Protein AF-A0A818BQZ2-F1 (afdb_monomer)

Mean predicted aligned error: 14.22 Å

pLDDT: mean 71.55, std 13.05, range [42.31, 86.06]

Structure (mmCIF, N/CA/C/O backbone):
data_AF-A0A818BQZ2-F1
#
_entry.id   AF-A0A818BQZ2-F1
#
loop_
_atom_site.group_PDB
_atom_site.id
_atom_site.type_symbol
_atom_site.label_atom_id
_atom_site.label_alt_id
_atom_site.label_comp_id
_atom_site.label_asym_id
_atom_site.label_entity_id
_atom_site.label_seq_id
_atom_site.pdbx_PDB_ins_code
_atom_site.Cartn_x
_atom_site.Cartn_y
_atom_site.Cartn_z
_atom_site.occupancy
_atom_site.B_iso_or_eq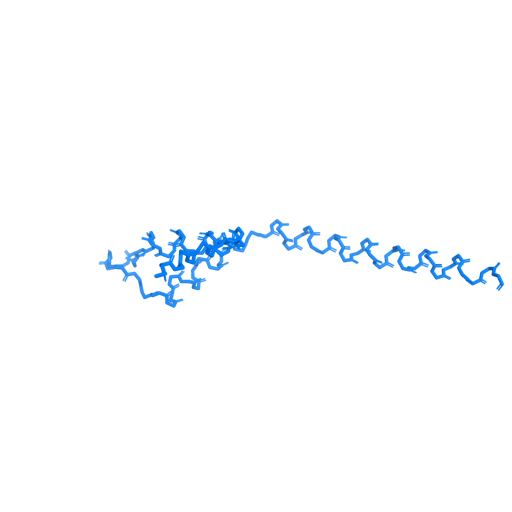uiv
_atom_site.auth_seq_id
_atom_site.auth_comp_id
_atom_site.auth_asym_id
_atom_site.auth_atom_id
_atom_site.pdbx_PDB_model_num
ATOM 1 N N . MET A 1 1 ? -17.444 -34.123 -12.892 1.00 42.31 1 MET A N 1
ATOM 2 C CA . MET A 1 1 ? -16.248 -33.379 -13.350 1.00 42.31 1 MET A CA 1
ATOM 3 C C . MET A 1 1 ? -16.054 -32.173 -12.434 1.00 42.31 1 MET A C 1
ATOM 5 O O . MET A 1 1 ? -16.663 -31.140 -12.669 1.00 42.31 1 MET A O 1
ATOM 9 N N . ASN A 1 2 ? -15.285 -32.318 -11.349 1.00 45.94 2 ASN A N 1
ATOM 10 C CA . ASN A 1 2 ? -15.020 -31.227 -10.403 1.00 45.94 2 ASN A CA 1
ATOM 11 C C . ASN A 1 2 ? -13.798 -30.441 -10.888 1.00 45.94 2 ASN A C 1
ATOM 13 O O . ASN A 1 2 ? -12.665 -30.888 -10.720 1.00 45.94 2 ASN A O 1
ATOM 17 N N . LYS A 1 3 ? -14.022 -29.292 -11.530 1.00 47.16 3 LYS A N 1
ATOM 18 C CA . LYS A 1 3 ? -12.940 -28.369 -11.881 1.00 47.16 3 LYS A CA 1
ATOM 19 C C . LYS A 1 3 ? -12.501 -27.658 -10.601 1.00 47.16 3 LYS A C 1
ATOM 21 O O . LYS A 1 3 ? -13.166 -26.729 -10.154 1.00 47.16 3 LYS A O 1
ATOM 26 N N . ARG A 1 4 ? -11.396 -28.113 -10.001 1.00 48.03 4 ARG A N 1
ATOM 27 C CA . ARG A 1 4 ? -10.649 -27.317 -9.021 1.00 48.03 4 ARG A CA 1
ATOM 28 C C . ARG A 1 4 ? -10.232 -26.030 -9.728 1.00 48.03 4 ARG A C 1
ATOM 30 O O . ARG A 1 4 ? -9.399 -26.063 -10.627 1.00 48.03 4 ARG A O 1
ATOM 37 N N . GLN A 1 5 ? -10.856 -24.914 -9.372 1.00 47.50 5 GLN A N 1
ATOM 38 C CA . GLN A 1 5 ? -10.317 -23.601 -9.691 1.00 47.50 5 GLN A CA 1
ATOM 39 C C . GLN A 1 5 ? -9.098 -23.393 -8.787 1.00 47.50 5 GLN A C 1
ATOM 41 O O . GLN A 1 5 ? -9.191 -22.768 -7.736 1.00 47.50 5 GLN A O 1
ATOM 46 N N . GLU A 1 6 ? -7.948 -23.945 -9.179 1.00 47.91 6 GLU A N 1
ATOM 47 C CA . GLU A 1 6 ? -6.655 -23.428 -8.728 1.00 47.91 6 GLU A CA 1
ATOM 48 C C . GLU A 1 6 ? -6.443 -22.079 -9.418 1.00 47.91 6 GLU A C 1
ATOM 50 O O . GLU A 1 6 ? -5.718 -21.936 -10.401 1.00 47.91 6 GLU A O 1
ATOM 55 N N . GLY A 1 7 ? -7.166 -21.072 -8.928 1.00 53.31 7 GLY A N 1
ATOM 56 C CA . GLY A 1 7 ? -6.815 -19.690 -9.173 1.00 53.31 7 GLY A CA 1
ATOM 57 C C . GLY A 1 7 ? -5.509 -19.451 -8.440 1.00 53.31 7 GLY A C 1
ATOM 58 O O . GLY A 1 7 ? -5.518 -19.229 -7.231 1.00 53.31 7 GLY A O 1
ATOM 59 N N . TYR A 1 8 ? -4.390 -19.550 -9.157 1.00 50.84 8 TYR A N 1
ATOM 60 C CA . TYR A 1 8 ? -3.104 -19.053 -8.692 1.00 50.84 8 TYR A CA 1
ATOM 61 C C . TYR A 1 8 ? -3.277 -17.567 -8.397 1.00 50.84 8 TYR A C 1
ATOM 63 O O . TYR A 1 8 ? -3.179 -16.704 -9.269 1.00 50.84 8 TYR A O 1
ATOM 71 N N . ASN A 1 9 ? -3.605 -17.291 -7.141 1.00 52.81 9 ASN A N 1
ATOM 72 C CA . ASN A 1 9 ? -3.698 -15.968 -6.581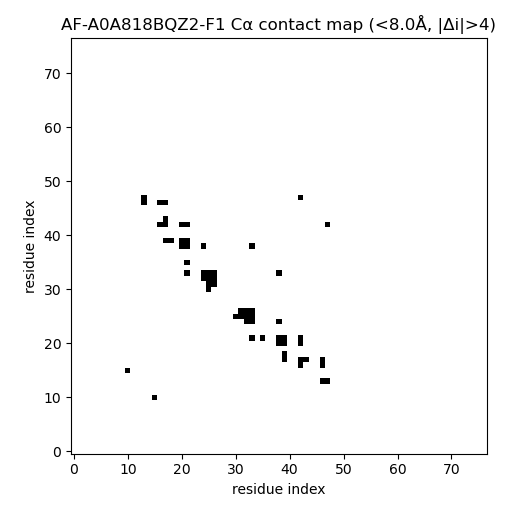 1.00 52.81 9 ASN A CA 1
ATOM 73 C C . ASN A 1 9 ? -2.251 -15.471 -6.511 1.00 52.81 9 ASN A C 1
ATOM 75 O O . ASN A 1 9 ? -1.565 -15.627 -5.501 1.00 52.81 9 ASN A O 1
ATOM 79 N N . VAL A 1 10 ? -1.754 -14.906 -7.614 1.00 50.59 10 VAL A N 1
ATOM 80 C CA . VAL A 1 10 ? -0.602 -14.006 -7.591 1.00 50.59 10 VAL A CA 1
ATOM 81 C C . VAL A 1 10 ? -1.091 -12.774 -6.839 1.00 50.59 10 VAL A C 1
ATOM 83 O O . VAL A 1 10 ? -1.487 -11.769 -7.426 1.00 50.59 10 VAL A O 1
ATOM 86 N N . ILE A 1 11 ? -1.193 -12.898 -5.515 1.00 55.56 11 ILE A N 1
ATOM 87 C CA . ILE A 1 11 ? -1.591 -11.793 -4.663 1.00 55.56 11 ILE A CA 1
ATOM 88 C C . ILE A 1 11 ? -0.425 -10.826 -4.757 1.00 55.56 11 ILE A C 1
ATOM 90 O O . ILE A 1 11 ? 0.646 -11.066 -4.198 1.00 55.56 11 ILE A O 1
ATOM 94 N N . ASN A 1 12 ? -0.636 -9.767 -5.536 1.00 62.62 12 ASN A N 1
ATOM 95 C CA . ASN A 1 12 ? 0.259 -8.629 -5.634 1.00 62.62 12 ASN A CA 1
ATOM 96 C C . ASN A 1 12 ? 0.726 -8.305 -4.201 1.00 62.62 12 ASN A C 1
ATOM 98 O O . ASN A 1 12 ? -0.132 -8.200 -3.325 1.00 62.62 12 ASN A O 1
ATOM 102 N N . PRO A 1 13 ? 2.032 -8.231 -3.895 1.00 65.38 13 PRO A N 1
ATOM 103 C CA . PRO A 1 13 ? 2.509 -8.116 -2.513 1.00 65.38 13 PRO A CA 1
ATOM 104 C C . PRO A 1 13 ? 1.891 -6.927 -1.764 1.00 65.38 13 PRO A C 1
ATOM 106 O O . PRO A 1 13 ? 1.676 -7.006 -0.557 1.00 65.38 13 PRO A O 1
ATOM 109 N N . ASP A 1 14 ? 1.536 -5.862 -2.488 1.00 66.00 14 ASP A N 1
ATOM 110 C CA . ASP A 1 14 ? 0.785 -4.727 -1.947 1.00 66.00 14 ASP A CA 1
ATOM 111 C C . ASP A 1 14 ? -0.648 -5.126 -1.544 1.00 66.00 14 ASP A C 1
ATOM 113 O O . ASP A 1 14 ? -1.082 -4.828 -0.435 1.00 66.00 14 ASP A O 1
ATOM 117 N N . LEU A 1 15 ? -1.333 -5.913 -2.379 1.00 70.94 15 LEU A N 1
ATOM 118 C CA . LEU A 1 15 ? -2.659 -6.466 -2.096 1.00 70.94 15 LEU A CA 1
ATOM 119 C C . LEU A 1 15 ? -2.623 -7.466 -0.926 1.00 70.94 15 LEU A C 1
ATOM 121 O O . LEU A 1 15 ? -3.539 -7.498 -0.110 1.00 70.94 15 LEU A O 1
ATOM 125 N N . LYS A 1 16 ? -1.549 -8.261 -0.803 1.00 77.81 16 LYS A N 1
ATOM 126 C CA . LYS A 1 16 ? -1.353 -9.185 0.328 1.00 77.81 16 LYS A CA 1
ATOM 127 C C . LYS A 1 16 ? -1.227 -8.405 1.632 1.00 77.81 16 LYS A C 1
ATOM 129 O O . LYS A 1 16 ? -1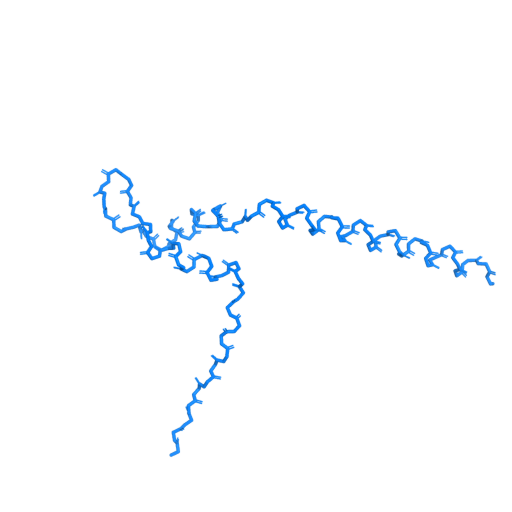.877 -8.752 2.616 1.00 77.81 16 LYS A O 1
ATOM 134 N N . CYS A 1 17 ? -0.431 -7.337 1.613 1.00 77.56 17 CYS A N 1
ATOM 135 C CA . CYS A 1 17 ? -0.295 -6.440 2.750 1.00 77.56 17 CYS A CA 1
ATOM 136 C C . CYS A 1 17 ? -1.642 -5.807 3.117 1.00 77.56 17 CYS A C 1
ATOM 138 O O . CYS A 1 17 ? -2.008 -5.829 4.289 1.00 77.56 17 CYS A O 1
ATOM 140 N N . GLU A 1 18 ? -2.408 -5.305 2.139 1.00 81.25 18 GLU A N 1
ATOM 141 C CA . GLU A 1 18 ? -3.730 -4.719 2.391 1.00 81.25 18 GLU A CA 1
ATOM 142 C C . GLU A 1 18 ? -4.679 -5.725 3.059 1.00 81.25 18 GLU A C 1
ATOM 144 O O . GLU A 1 18 ? -5.302 -5.396 4.067 1.00 81.25 18 GLU A O 1
ATOM 149 N N . ILE A 1 19 ? -4.743 -6.963 2.560 1.00 79.75 19 ILE A N 1
ATOM 150 C CA . ILE A 1 19 ? -5.621 -8.013 3.098 1.00 79.75 19 ILE A CA 1
ATOM 151 C C . ILE A 1 19 ? -5.226 -8.400 4.532 1.00 79.75 19 ILE A C 1
ATOM 153 O O . ILE A 1 19 ? -6.087 -8.449 5.414 1.00 79.75 19 ILE A O 1
ATOM 157 N N . GLU A 1 20 ? -3.937 -8.647 4.796 1.00 82.75 20 GLU A N 1
ATOM 158 C CA . GLU A 1 20 ? -3.464 -8.988 6.148 1.00 82.75 20 GLU A CA 1
ATOM 159 C C . GLU A 1 20 ? -3.652 -7.838 7.141 1.00 82.75 20 GLU A C 1
ATOM 161 O O . GLU A 1 20 ? -3.943 -8.063 8.318 1.00 82.75 20 GLU A O 1
ATOM 166 N N . CYS A 1 21 ? -3.486 -6.605 6.669 1.00 83.88 21 CYS A N 1
ATOM 167 C CA . CYS A 1 21 ? -3.645 -5.408 7.472 1.00 83.88 21 CYS A CA 1
ATOM 168 C C . CYS A 1 21 ? -5.123 -5.167 7.833 1.00 83.88 21 CYS A C 1
ATOM 170 O O . CYS A 1 21 ? -5.431 -4.927 9.002 1.00 83.88 21 CYS A O 1
ATOM 172 N N . VAL A 1 22 ? -6.055 -5.316 6.879 1.00 85.31 22 VAL A N 1
ATOM 173 C CA . VAL A 1 22 ? -7.497 -5.125 7.121 1.00 85.31 22 VAL A CA 1
ATOM 174 C C . VAL A 1 22 ? -8.011 -6.094 8.183 1.00 85.31 22 VAL A C 1
ATOM 176 O O . VAL A 1 22 ? -8.755 -5.682 9.068 1.00 85.31 22 VAL A O 1
ATOM 179 N N . GLY A 1 23 ? -7.568 -7.355 8.152 1.00 81.06 23 GLY A N 1
ATOM 180 C CA . GLY A 1 23 ? -7.967 -8.366 9.138 1.00 81.06 23 GLY A CA 1
ATOM 181 C C . GLY A 1 23 ? -7.472 -8.103 10.568 1.00 81.06 23 GLY A C 1
ATOM 182 O O . GLY A 1 23 ? -7.984 -8.703 11.511 1.00 81.06 23 GLY A O 1
ATOM 183 N N . LYS A 1 24 ? -6.487 -7.213 10.746 1.00 82.31 24 LYS A N 1
ATOM 184 C CA . LYS A 1 24 ? -5.876 -6.892 12.046 1.00 82.31 24 LYS A CA 1
ATOM 185 C C . LYS A 1 24 ? -6.272 -5.509 12.576 1.00 82.31 24 LYS A C 1
ATOM 187 O O . LYS A 1 24 ? -6.039 -5.230 13.750 1.00 82.31 24 LYS A O 1
ATOM 192 N N . LEU A 1 25 ? -6.875 -4.652 11.748 1.00 83.12 25 LEU A N 1
ATOM 193 C CA . LEU A 1 25 ? -7.236 -3.286 12.128 1.00 83.12 25 LEU A CA 1
ATOM 194 C C . LEU A 1 25 ? -8.505 -3.227 12.977 1.00 83.12 25 LEU A C 1
ATOM 196 O O . LEU A 1 25 ? -9.585 -3.678 12.589 1.00 83.12 25 LEU A O 1
ATOM 200 N N . ARG A 1 26 ? -8.361 -2.593 14.138 1.00 83.75 26 ARG A N 1
ATOM 201 C CA . ARG A 1 26 ? -9.445 -2.277 15.066 1.00 83.75 26 ARG A CA 1
ATOM 202 C C . ARG A 1 26 ? -9.492 -0.776 15.287 1.00 83.75 26 ARG A C 1
ATOM 204 O O . ARG A 1 26 ? -8.463 -0.106 15.226 1.00 83.75 26 ARG A O 1
ATOM 211 N N . ASN A 1 27 ? -10.690 -0.261 15.529 1.00 79.69 27 ASN A N 1
ATOM 212 C CA . ASN A 1 27 ? -10.879 1.138 15.861 1.00 79.69 27 ASN A CA 1
ATOM 213 C C . ASN A 1 27 ? -10.224 1.393 17.236 1.00 79.69 27 ASN A C 1
ATOM 215 O O . ASN A 1 27 ? -10.595 0.720 18.198 1.00 79.69 27 ASN A O 1
ATOM 219 N N . PRO A 1 28 ? -9.255 2.318 17.350 1.00 76.06 28 PRO A N 1
ATOM 220 C CA . PRO A 1 28 ? -8.545 2.569 18.603 1.00 76.06 28 PRO A CA 1
ATOM 221 C C . PRO A 1 28 ? -9.436 3.162 19.704 1.00 76.06 28 PRO A C 1
ATOM 223 O O . PRO A 1 28 ? -9.134 2.978 20.877 1.00 76.06 28 PRO A O 1
ATOM 226 N N . GLU A 1 29 ? -10.532 3.834 19.349 1.00 83.75 29 GLU A N 1
ATOM 227 C CA . GLU A 1 29 ? -11.445 4.462 20.313 1.00 83.75 29 GLU A CA 1
ATOM 228 C C . GLU A 1 29 ? -12.451 3.464 20.892 1.00 83.75 29 GLU A C 1
ATOM 230 O O . GLU A 1 29 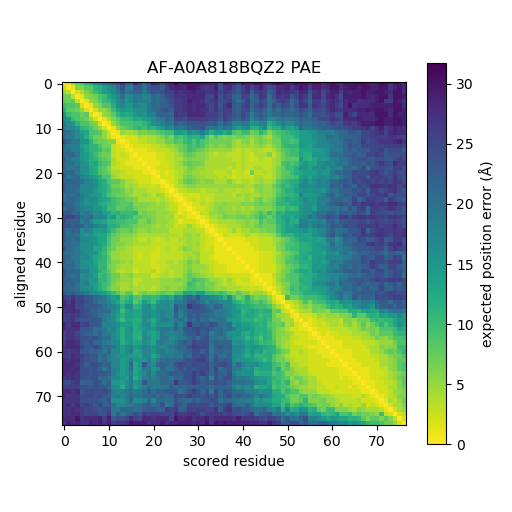? -12.843 3.567 22.050 1.00 83.75 29 GLU A O 1
ATOM 235 N N . THR A 1 30 ? -12.878 2.486 20.089 1.00 85.75 30 THR A N 1
ATOM 236 C CA . THR A 1 30 ? -13.966 1.566 20.464 1.00 85.75 30 THR A CA 1
ATOM 237 C C . THR A 1 30 ? -13.530 0.111 20.598 1.00 85.75 30 THR A C 1
ATOM 239 O O . THR A 1 30 ? -14.309 -0.720 21.057 1.00 85.75 30 THR A O 1
ATOM 242 N N . GLY A 1 31 ? -12.319 -0.241 20.160 1.00 83.06 31 GLY A N 1
ATOM 243 C CA . GLY A 1 31 ? -11.811 -1.616 20.122 1.00 83.06 31 GLY A CA 1
ATOM 244 C C . GLY A 1 31 ? -12.526 -2.537 19.124 1.00 83.06 31 GLY A C 1
ATOM 245 O O . GLY A 1 31 ? -12.139 -3.699 18.982 1.00 83.06 31 GLY A O 1
ATOM 246 N N . GLN A 1 32 ? -13.549 -2.042 18.420 1.00 85.44 32 GLN A N 1
ATOM 247 C CA . GLN A 1 32 ? -14.339 -2.815 17.465 1.00 85.44 32 GLN A CA 1
ATOM 248 C C . GLN A 1 32 ? -13.614 -2.973 16.124 1.00 85.44 32 GLN A C 1
ATOM 250 O O . GLN A 1 32 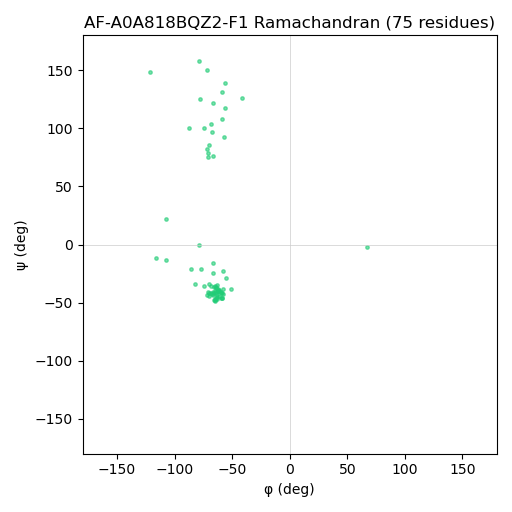? -12.729 -2.188 15.774 1.00 85.44 32 GLN A O 1
ATOM 255 N N . GLY A 1 33 ? -13.988 -4.000 15.355 1.00 82.06 33 GLY A N 1
ATOM 256 C CA . GLY A 1 33 ? -13.477 -4.187 13.996 1.00 82.06 33 GLY A CA 1
ATOM 257 C C . GLY A 1 33 ? -13.801 -2.973 13.125 1.00 82.06 33 GLY A C 1
ATOM 258 O O . GLY A 1 33 ? -14.934 -2.494 13.125 1.00 82.06 33 GLY A O 1
ATOM 259 N N . MET A 1 34 ? -12.808 -2.451 12.403 1.00 85.25 34 MET A N 1
ATOM 260 C CA . MET A 1 34 ? -13.051 -1.355 11.466 1.00 85.25 34 MET A CA 1
ATOM 261 C C . MET A 1 34 ? -13.823 -1.854 10.244 1.00 85.25 34 MET A C 1
ATOM 263 O O . MET A 1 34 ? -13.660 -2.990 9.798 1.00 85.25 34 MET A O 1
ATOM 267 N N . SER A 1 35 ? -14.617 -0.968 9.647 1.00 85.19 35 SER A N 1
ATOM 268 C CA . SER A 1 35 ? -15.213 -1.208 8.335 1.00 85.19 35 SER A CA 1
ATOM 269 C C . SER A 1 35 ? -14.127 -1.512 7.307 1.00 85.19 35 SER A C 1
ATOM 271 O O . SER A 1 35 ? -13.107 -0.824 7.258 1.00 85.19 35 SER A O 1
ATOM 273 N N . VAL A 1 36 ? -14.376 -2.482 6.419 1.00 82.56 36 VAL A N 1
ATOM 274 C CA . VAL A 1 36 ? -13.422 -2.892 5.371 1.00 82.56 36 VAL A CA 1
ATOM 275 C C . VAL A 1 36 ? -12.911 -1.691 4.573 1.00 82.56 36 VAL A C 1
ATOM 277 O O . VAL A 1 36 ? -11.727 -1.631 4.266 1.00 82.56 36 VAL A O 1
ATOM 280 N N . LYS A 1 37 ? -13.762 -0.699 4.276 1.00 82.19 37 LYS A N 1
ATOM 281 C CA . LYS A 1 37 ? -13.366 0.516 3.542 1.00 82.19 37 LYS A CA 1
ATOM 282 C C . LYS A 1 37 ? -12.356 1.377 4.309 1.00 82.19 37 LYS A C 1
ATOM 284 O O . LYS A 1 37 ? -11.338 1.758 3.733 1.00 82.19 37 LYS A O 1
ATOM 289 N N . ASP A 1 38 ? -12.611 1.657 5.584 1.00 84.25 38 ASP A N 1
ATOM 290 C CA . ASP A 1 38 ? -11.720 2.468 6.422 1.00 84.25 38 ASP A CA 1
ATOM 291 C C . ASP A 1 38 ? -10.429 1.724 6.750 1.00 84.25 38 ASP A C 1
ATOM 293 O O . ASP A 1 38 ? -9.342 2.288 6.625 1.00 84.25 38 ASP A O 1
ATOM 297 N N . ALA A 1 39 ? -10.540 0.431 7.055 1.00 82.62 39 ALA A N 1
ATOM 298 C CA . ALA A 1 39 ? -9.398 -0.449 7.233 1.00 82.62 39 ALA A CA 1
ATOM 299 C C . ALA A 1 39 ? -8.541 -0.488 5.959 1.00 82.62 39 ALA A C 1
ATOM 301 O O . ALA A 1 39 ? -7.337 -0.286 6.032 1.00 82.62 39 ALA A O 1
ATOM 302 N N . THR A 1 40 ? -9.147 -0.632 4.773 1.00 83.62 40 THR A N 1
ATOM 303 C CA . THR A 1 40 ? -8.423 -0.621 3.488 1.00 83.62 40 THR A CA 1
ATOM 304 C C . THR A 1 40 ? -7.740 0.723 3.259 1.00 83.62 40 THR A C 1
ATOM 306 O O . THR A 1 40 ? -6.606 0.764 2.801 1.00 83.62 40 THR A O 1
ATOM 309 N N . LYS A 1 41 ? -8.379 1.847 3.598 1.00 83.06 41 LYS A N 1
ATOM 310 C CA . LYS A 1 41 ? -7.776 3.181 3.461 1.00 83.06 41 LYS A CA 1
ATOM 311 C C . LYS A 1 41 ? -6.587 3.378 4.410 1.00 83.06 41 LYS A C 1
ATOM 313 O O . LYS A 1 41 ? -5.572 3.942 4.000 1.00 83.06 41 LYS A O 1
ATOM 318 N N . ALA A 1 42 ? -6.691 2.903 5.650 1.00 78.81 42 ALA A N 1
ATOM 319 C CA . ALA A 1 42 ? -5.587 2.906 6.606 1.00 78.81 42 ALA A CA 1
ATOM 320 C C . ALA A 1 42 ? -4.446 1.994 6.122 1.00 78.81 42 ALA A C 1
ATOM 322 O O . ALA A 1 42 ? -3.296 2.427 6.035 1.00 78.81 42 ALA A O 1
ATOM 323 N N . CYS A 1 43 ? -4.779 0.779 5.683 1.00 83.25 43 CYS A N 1
ATOM 324 C CA . CYS A 1 43 ? -3.831 -0.180 5.131 1.00 83.25 43 CYS A CA 1
ATOM 325 C C . CYS A 1 43 ? -3.168 0.293 3.857 1.00 83.25 43 CYS A C 1
ATOM 327 O O . CYS A 1 43 ? -1.988 0.044 3.689 1.00 83.25 43 CYS A O 1
ATOM 329 N N . LYS A 1 44 ? -3.858 1.033 2.989 1.00 78.44 44 LYS A N 1
ATOM 330 C CA . LYS A 1 44 ? -3.225 1.642 1.820 1.00 78.44 44 LYS A CA 1
ATOM 331 C C . LYS A 1 44 ? -2.083 2.555 2.215 1.00 78.44 44 LYS A C 1
ATOM 333 O O . LYS A 1 44 ? -1.075 2.540 1.534 1.00 78.44 44 LYS A O 1
ATOM 338 N N . ASN A 1 45 ? -2.196 3.310 3.306 1.00 73.69 45 ASN A N 1
ATOM 339 C CA . ASN A 1 45 ? -1.095 4.155 3.771 1.00 73.69 45 ASN A CA 1
ATOM 340 C C . ASN A 1 45 ? 0.033 3.349 4.434 1.00 73.69 45 ASN A C 1
ATOM 342 O O . ASN A 1 45 ? 1.196 3.690 4.250 1.00 73.69 45 ASN A O 1
ATOM 346 N N . ILE A 1 46 ? -0.296 2.274 5.157 1.00 74.38 46 ILE A N 1
ATOM 347 C CA . ILE A 1 46 ? 0.688 1.391 5.811 1.00 74.38 46 ILE A CA 1
ATOM 348 C C . ILE A 1 46 ? 1.449 0.547 4.772 1.00 74.38 46 ILE A C 1
ATOM 350 O O . ILE A 1 46 ? 2.668 0.407 4.830 1.00 74.38 46 ILE A O 1
ATOM 354 N N . CYS A 1 47 ? 0.723 0.007 3.796 1.00 76.12 47 CYS A N 1
ATOM 355 C CA . CYS A 1 47 ? 1.213 -0.877 2.744 1.00 76.12 47 CYS A CA 1
ATOM 356 C C . CYS A 1 47 ? 1.772 -0.122 1.537 1.00 76.12 47 CYS A C 1
ATOM 358 O O . CYS A 1 47 ? 2.597 -0.680 0.813 1.00 76.12 47 CYS A O 1
ATOM 360 N N . ALA A 1 48 ? 1.407 1.151 1.328 1.00 68.62 48 ALA A N 1
ATOM 361 C CA . ALA A 1 48 ? 2.087 2.018 0.370 1.00 68.62 48 ALA A CA 1
ATOM 362 C C . ALA A 1 48 ? 3.476 2.374 0.901 1.00 68.62 48 ALA A C 1
ATOM 364 O O . ALA A 1 48 ? 3.722 3.469 1.399 1.00 68.62 48 ALA A O 1
ATOM 365 N N . SER A 1 49 ? 4.413 1.439 0.759 1.00 57.81 49 SER A N 1
ATOM 366 C CA . SER A 1 49 ? 5.813 1.677 1.075 1.00 57.81 49 SER A CA 1
ATOM 367 C C . SER A 1 49 ? 6.333 2.878 0.268 1.00 57.81 49 SER A C 1
ATOM 369 O O . SER A 1 49 ? 6.411 2.794 -0.966 1.00 57.81 49 SER A O 1
ATOM 371 N N . PRO A 1 50 ? 6.765 3.980 0.913 1.00 53.41 50 PRO A N 1
ATOM 372 C CA . PRO A 1 50 ? 7.391 5.107 0.218 1.00 53.41 50 PRO A CA 1
ATOM 373 C C . PRO A 1 50 ? 8.647 4.685 -0.568 1.00 53.41 50 PRO A C 1
ATOM 375 O O . PRO A 1 50 ? 8.991 5.318 -1.571 1.00 53.41 50 PRO A O 1
ATOM 378 N N . SER A 1 51 ? 9.279 3.568 -0.189 1.00 52.69 51 SER A N 1
ATOM 379 C CA . SER A 1 51 ? 10.399 2.949 -0.910 1.00 52.69 51 SER A CA 1
ATOM 380 C C . SER A 1 51 ? 10.057 2.570 -2.356 1.00 52.69 51 SER A C 1
ATOM 38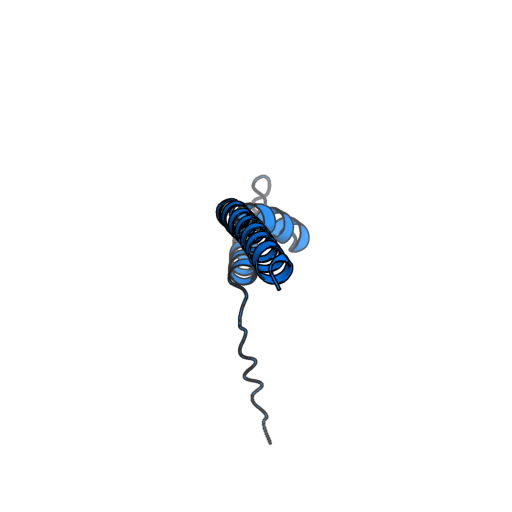2 O O . SER A 1 51 ? 10.827 2.902 -3.257 1.00 52.69 51 SER A O 1
ATOM 384 N N . LYS A 1 52 ? 8.864 2.017 -2.628 1.00 56.16 52 LYS A N 1
ATOM 385 C CA . LYS A 1 52 ? 8.468 1.650 -4.000 1.00 56.16 52 LYS A CA 1
ATOM 386 C C . LYS A 1 52 ? 8.202 2.871 -4.878 1.00 56.16 52 LYS A C 1
ATOM 388 O O . LYS A 1 52 ? 8.544 2.855 -6.056 1.00 56.16 52 LYS A O 1
ATOM 393 N N . LYS A 1 53 ? 7.680 3.971 -4.317 1.00 57.81 53 LYS A N 1
ATOM 394 C CA . LYS A 1 53 ? 7.550 5.252 -5.045 1.00 57.81 53 LYS A CA 1
ATOM 395 C C . LYS A 1 53 ? 8.915 5.791 -5.480 1.00 57.81 53 LYS A C 1
ATOM 397 O O . LYS A 1 53 ? 9.048 6.318 -6.584 1.00 57.81 53 LYS A O 1
ATOM 402 N N . ARG A 1 54 ? 9.936 5.657 -4.626 1.00 57.09 54 ARG A N 1
ATOM 403 C CA . ARG A 1 54 ? 11.298 6.126 -4.914 1.00 57.09 54 ARG A CA 1
ATOM 404 C C . ARG A 1 54 ? 11.987 5.262 -5.974 1.00 57.09 54 ARG A C 1
ATOM 406 O O . ARG A 1 54 ? 12.622 5.815 -6.869 1.00 57.09 54 ARG A O 1
ATOM 413 N N . GLU A 1 55 ? 11.818 3.943 -5.922 1.00 60.53 55 GLU A N 1
ATOM 414 C CA . GLU A 1 55 ? 12.341 3.020 -6.941 1.00 60.53 55 GLU A CA 1
ATOM 415 C C . GLU A 1 55 ? 11.626 3.163 -8.289 1.00 60.53 55 GLU A C 1
ATOM 417 O O . GLU A 1 55 ? 12.279 3.255 -9.326 1.00 60.53 55 GLU A O 1
ATOM 422 N N . GLN A 1 56 ? 10.300 3.309 -8.291 1.00 63.72 56 GLN A N 1
ATOM 423 C CA . GLN A 1 56 ? 9.527 3.514 -9.517 1.00 63.72 56 GLN A CA 1
ATOM 424 C C . GLN A 1 56 ? 9.892 4.847 -10.197 1.00 63.72 56 GLN A C 1
ATOM 426 O O . GLN A 1 56 ? 10.039 4.905 -11.418 1.00 63.72 56 GLN A O 1
ATOM 431 N N . LYS A 1 57 ? 10.152 5.911 -9.418 1.00 65.00 57 LYS A N 1
ATOM 432 C CA . LYS A 1 57 ? 10.647 7.194 -9.948 1.00 65.00 57 LYS A CA 1
ATOM 433 C C . LYS A 1 57 ? 12.046 7.062 -10.563 1.00 65.00 57 LYS A C 1
ATOM 435 O O . LYS A 1 57 ? 12.282 7.630 -11.626 1.00 65.00 57 LYS A O 1
ATOM 440 N N . LYS A 1 58 ? 12.951 6.286 -9.949 1.00 69.00 58 LYS A N 1
ATOM 441 C CA . LYS A 1 58 ? 14.276 5.985 -10.525 1.00 69.00 58 LYS A CA 1
ATOM 442 C C . LYS A 1 58 ? 14.166 5.208 -11.841 1.00 69.00 58 LYS A C 1
ATOM 444 O O . LYS A 1 58 ? 14.836 5.573 -12.803 1.00 69.00 58 LYS A O 1
ATOM 449 N N . ALA A 1 59 ? 13.287 4.207 -11.913 1.00 71.88 59 ALA A N 1
ATOM 450 C CA . ALA A 1 59 ? 13.065 3.423 -13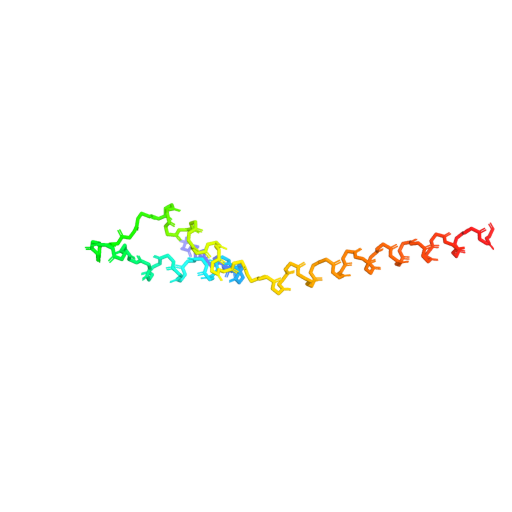.129 1.00 71.88 59 ALA A CA 1
ATOM 451 C C . ALA A 1 59 ? 12.539 4.283 -14.295 1.00 71.88 59 ALA A C 1
ATOM 453 O O . ALA A 1 59 ? 12.998 4.145 -15.427 1.00 71.88 59 ALA A O 1
ATOM 454 N N . ILE A 1 60 ? 11.628 5.225 -14.017 1.00 76.44 60 ILE A N 1
ATOM 455 C CA . ILE A 1 60 ? 11.107 6.166 -15.024 1.00 76.44 60 ILE A CA 1
ATOM 456 C C . ILE A 1 60 ? 12.209 7.109 -15.529 1.00 76.44 60 ILE A C 1
ATOM 458 O O . ILE A 1 60 ? 12.285 7.371 -16.730 1.00 76.44 60 ILE A O 1
ATOM 462 N N . VAL A 1 61 ? 13.062 7.617 -14.632 1.00 77.62 61 VAL A N 1
ATOM 463 C CA . VAL A 1 61 ? 14.193 8.483 -15.010 1.00 77.62 61 VAL A CA 1
ATOM 464 C C . VAL A 1 61 ? 15.187 7.721 -15.892 1.00 77.62 61 VAL A C 1
ATOM 466 O O . VAL A 1 61 ? 15.504 8.205 -16.975 1.00 77.62 61 VAL A O 1
ATOM 469 N N . GLN A 1 62 ? 15.577 6.496 -15.520 1.00 81.06 62 GLN A N 1
ATOM 470 C CA . GLN A 1 62 ? 16.470 5.670 -16.347 1.00 81.06 62 GLN A CA 1
ATOM 471 C C . GLN A 1 62 ? 15.876 5.340 -17.721 1.00 81.06 62 GLN A C 1
ATOM 473 O O . GLN A 1 62 ? 16.585 5.391 -18.723 1.00 81.06 62 GLN A O 1
ATOM 478 N N . GLN A 1 63 ? 14.572 5.050 -17.804 1.00 80.50 63 GLN A N 1
ATOM 479 C CA . GLN A 1 63 ? 13.918 4.821 -19.096 1.00 80.50 63 GLN A CA 1
ATOM 480 C C . GLN A 1 63 ? 13.959 6.058 -20.0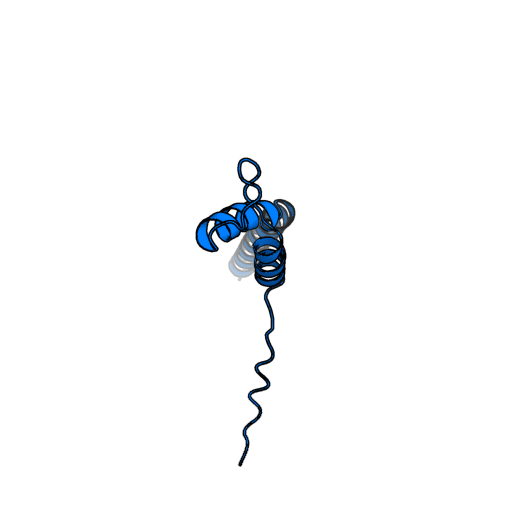00 1.00 80.50 63 GLN A C 1
ATOM 482 O O . GLN A 1 63 ? 14.112 5.923 -21.213 1.00 80.50 63 GLN A O 1
ATOM 487 N N . LYS A 1 64 ? 13.806 7.262 -19.434 1.00 84.62 64 LYS A N 1
ATOM 488 C CA . LYS A 1 64 ? 13.910 8.512 -20.200 1.00 84.62 64 LYS A CA 1
ATOM 489 C C . LYS A 1 64 ? 15.336 8.749 -20.691 1.00 84.62 64 LYS A C 1
ATOM 491 O O . LYS A 1 64 ? 15.507 9.090 -21.857 1.00 84.62 64 LYS A O 1
ATOM 496 N N . GLU A 1 65 ? 16.334 8.510 -19.846 1.00 86.06 65 GLU A N 1
ATOM 497 C CA . GLU A 1 65 ? 17.749 8.613 -20.222 1.00 86.06 65 GLU A CA 1
ATOM 498 C C . GLU A 1 65 ? 18.121 7.627 -21.336 1.00 86.06 65 GLU A C 1
ATOM 500 O O . GLU A 1 65 ? 18.739 8.022 -22.322 1.00 86.06 65 GLU A O 1
ATOM 505 N N . GLN A 1 66 ? 17.668 6.371 -21.252 1.00 83.94 66 GLN A N 1
ATOM 506 C CA . GLN A 1 66 ? 17.897 5.382 -22.310 1.00 83.94 66 GLN A CA 1
ATOM 507 C C . GLN A 1 66 ? 17.222 5.764 -23.633 1.00 83.94 66 GLN A C 1
ATOM 509 O O . GLN A 1 66 ? 17.835 5.618 -24.689 1.00 83.94 66 GLN A O 1
ATOM 514 N N . ARG A 1 67 ? 15.982 6.280 -23.607 1.00 78.31 67 ARG A N 1
ATOM 515 C CA . ARG A 1 67 ? 15.317 6.773 -24.829 1.00 78.31 67 ARG A CA 1
ATOM 516 C C . ARG A 1 67 ? 16.063 7.953 -25.441 1.00 78.31 67 ARG A C 1
ATOM 518 O O . ARG A 1 67 ? 16.189 8.015 -26.658 1.00 78.31 67 ARG A O 1
ATOM 525 N N . HIS A 1 68 ? 16.566 8.861 -24.609 1.00 83.00 68 HIS A N 1
ATOM 526 C CA . HIS A 1 68 ? 17.342 10.006 -25.070 1.00 83.00 68 HIS A CA 1
ATOM 527 C C . HIS A 1 68 ? 18.671 9.570 -25.709 1.00 83.00 68 HIS A C 1
ATOM 529 O O . HIS A 1 68 ? 18.957 9.958 -26.836 1.00 83.00 68 HIS A O 1
ATOM 535 N N . GLN A 1 69 ? 19.423 8.677 -25.057 1.00 81.56 69 GLN A N 1
ATOM 536 C CA . GLN A 1 69 ? 20.649 8.070 -25.600 1.00 81.56 69 GLN A CA 1
ATOM 537 C C . GLN A 1 69 ? 20.401 7.331 -26.923 1.00 81.56 69 GLN A C 1
ATOM 539 O O . GLN A 1 69 ? 21.179 7.462 -27.867 1.00 81.56 69 GLN A O 1
ATOM 544 N N . LYS A 1 70 ? 19.305 6.566 -27.014 1.00 81.19 70 LYS A N 1
ATOM 545 C CA . LYS A 1 70 ? 18.931 5.859 -28.244 1.00 81.19 70 LYS A CA 1
ATOM 546 C C . LYS A 1 70 ? 18.606 6.837 -29.377 1.00 81.19 70 LYS A C 1
ATOM 548 O O . LYS A 1 70 ? 19.142 6.679 -30.466 1.00 81.19 70 LYS A O 1
ATOM 553 N N . SER A 1 71 ? 17.818 7.875 -29.094 1.00 78.56 71 SER A N 1
ATOM 554 C CA . SER A 1 71 ? 17.497 8.921 -30.071 1.00 78.56 71 SER A CA 1
ATOM 555 C C . SER A 1 71 ? 18.748 9.637 -30.582 1.00 78.56 71 SER A C 1
ATOM 557 O O . SER A 1 71 ? 18.853 9.859 -31.779 1.00 78.56 71 SER A O 1
ATOM 559 N N . LEU A 1 72 ? 19.712 9.957 -29.713 1.00 76.25 72 LEU A N 1
ATOM 560 C CA . LEU A 1 72 ? 20.975 10.578 -30.130 1.00 76.25 72 LEU A CA 1
ATOM 561 C C . LEU A 1 72 ? 21.805 9.660 -31.036 1.00 76.25 72 LEU A C 1
ATOM 563 O O . LEU A 1 72 ? 22.446 10.130 -31.969 1.00 76.25 72 LEU A O 1
ATOM 567 N N . ARG A 1 73 ? 21.785 8.348 -30.773 1.00 77.88 73 ARG A N 1
ATOM 568 C CA . ARG A 1 73 ? 22.473 7.351 -31.603 1.00 77.88 73 ARG A CA 1
ATOM 569 C C . ARG A 1 73 ? 21.824 7.198 -32.983 1.00 77.88 73 ARG A C 1
ATOM 571 O O . ARG A 1 73 ? 22.540 6.981 -33.954 1.00 77.88 73 ARG A O 1
ATOM 578 N N . GLU A 1 74 ? 20.500 7.301 -33.065 1.00 65.50 74 GLU A N 1
ATOM 579 C CA . GLU A 1 74 ? 19.740 7.191 -34.319 1.00 65.50 74 GLU A CA 1
ATOM 580 C C . GLU A 1 74 ? 19.828 8.464 -35.183 1.00 65.50 74 GLU A C 1
ATOM 582 O O . GLU A 1 74 ? 19.670 8.375 -36.392 1.00 65.50 74 GLU A O 1
ATOM 587 N N . SER A 1 75 ? 20.167 9.624 -34.605 1.00 63.22 75 SER A N 1
ATOM 588 C CA . SER A 1 75 ? 20.386 10.882 -35.344 1.00 63.22 75 SER A CA 1
ATOM 589 C C . SER A 1 75 ? 21.754 11.002 -36.046 1.00 63.22 75 SER A C 1
ATOM 591 O O . SER A 1 75 ? 22.028 12.034 -36.653 1.00 63.22 75 SER A O 1
ATOM 593 N N . HIS A 1 76 ? 22.633 10.000 -35.935 1.00 56.94 76 HIS A N 1
ATOM 594 C CA . HIS A 1 76 ? 23.968 9.967 -36.563 1.00 56.94 76 HIS A CA 1
ATOM 595 C C . HIS A 1 76 ? 24.066 8.980 -37.746 1.00 56.94 76 HIS A C 1
ATOM 597 O O . HIS A 1 76 ? 25.164 8.538 -38.087 1.00 56.94 76 HIS A O 1
ATOM 603 N N . TRP A 1 77 ? 22.933 8.633 -38.361 1.00 48.56 77 TRP A N 1
ATOM 604 C CA . TRP A 1 77 ? 22.848 7.885 -39.620 1.00 48.56 77 TRP A CA 1
ATOM 605 C C . TRP A 1 77 ? 22.170 8.721 -40.701 1.00 48.56 77 TRP A C 1
ATOM 607 O O . TRP A 1 77 ? 21.200 9.435 -40.359 1.00 48.56 77 TRP A O 1
#

Sequence (77 aa):
MNKRQEGYNVINPDLKCEIECVGKLRNPETGQGMSVKDATKACKNICASPSKKREQKKAIVQQKEQRHQKSLRESHW

Solvent-accessible surface area (backbone atoms only — not comparable to full-atom values): 4600 Å² total; per-residue (Å²): 137,85,80,77,80,77,69,80,74,79,60,50,69,58,57,44,43,26,55,61,41,35,80,68,40,50,37,88,89,74,69,42,78,46,56,69,69,60,23,40,56,54,20,47,62,71,46,53,49,68,66,57,59,55,51,54,52,50,53,53,53,51,53,50,52,51,52,51,55,50,51,60,61,62,71,76,112

Secondary structure (DSSP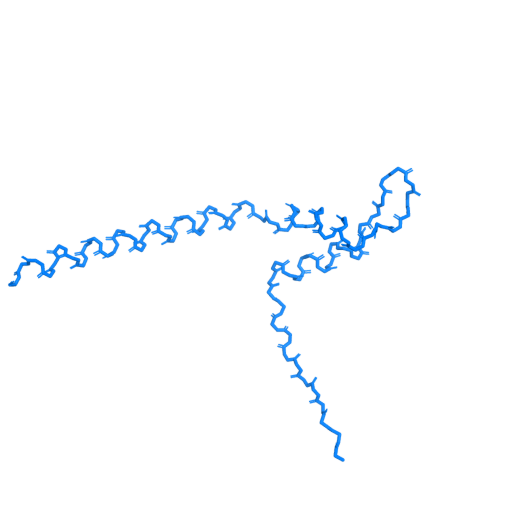, 8-state):
------------HHHHHHHHHHTT-B-TTT-SBPPHHHHHHHHHHHHS-HHHHHHHHHHHHHHHHHHHHHHHHHTT-

Foldseek 3Di:
DDPPPPPVCPCPVLNVQLVVQLVVDADPVPRHRDDSVVSSVVSNVVSVPVVVVVVVVVVVVVVVVVVVVVVVVVVVD

Radius of gyration: 21.45 Å; Cα contacts (8 Å, |Δi|>4): 30; chains: 1; bounding box: 40×44×60 Å